Protein AF-A0A916LH03-F1 (afdb_monomer)

pLDDT: mean 71.25, std 9.36, range [44.16, 83.5]

Radius of gyration: 14.0 Å; Cα contacts (8 Å, |Δi|>4): 10; chains: 1; bounding box: 23×23×38 Å

Secondary structure (DSSP, 8-state):
-B-SS-B-----HHHHHHTTHHHHSTTS------SGGG-S---

Solvent-accessible surface area (backbone atoms only — not comparable to full-atom values): 3151 Å² total; per-residue (Å²): 89,79,65,92,86,50,76,50,84,88,75,61,73,71,58,46,62,73,69,45,48,65,72,76,55,59,87,56,84,85,77,91,75,81,75,75,82,69,71,88,74,83,130

Foldseek 3Di:
DCPPVDDDDDDDPVVCVVVVVCVVCVPPDDDDDDPPVPPPDDD

Structure (mmCIF, N/CA/C/O backbone):
data_AF-A0A916LH03-F1
#
_entry.id   AF-A0A916LH03-F1
#
loop_
_atom_site.group_PDB
_atom_site.id
_atom_site.type_symbol
_atom_site.label_atom_id
_atom_site.label_alt_id
_atom_site.label_comp_id
_atom_site.label_asym_id
_atom_site.label_entity_id
_atom_site.label_seq_id
_atom_site.pdbx_PDB_ins_code
_atom_site.Cartn_x
_atom_site.Cartn_y
_atom_site.Cartn_z
_atom_site.occupancy
_atom_site.B_iso_or_equiv
_atom_site.auth_seq_id
_atom_site.auth_comp_id
_atom_site.auth_asym_id
_atom_site.auth_atom_id
_atom_site.pdbx_PDB_model_num
ATOM 1 N N . MET A 1 1 ? 3.775 -9.300 5.712 1.00 65.50 1 MET A N 1
ATOM 2 C CA . MET A 1 1 ? 3.206 -9.871 6.949 1.00 65.50 1 MET A CA 1
ATOM 3 C C . MET A 1 1 ? 1.714 -9.966 6.754 1.00 65.50 1 MET A C 1
ATOM 5 O O . MET A 1 1 ? 1.098 -8.937 6.500 1.00 65.50 1 MET A O 1
ATOM 9 N N . ASP A 1 2 ? 1.167 -11.174 6.833 1.00 68.94 2 ASP A N 1
ATOM 10 C CA . ASP A 1 2 ? -0.233 -11.442 6.509 1.00 68.94 2 ASP A CA 1
ATOM 11 C C . ASP A 1 2 ? -1.023 -11.670 7.798 1.00 68.94 2 ASP A C 1
ATOM 13 O O . ASP A 1 2 ? -0.825 -12.659 8.502 1.00 68.94 2 ASP A O 1
ATOM 17 N N . TYR A 1 3 ? -1.922 -10.745 8.115 1.00 74.88 3 TYR A N 1
ATOM 18 C CA . TYR A 1 3 ? -2.747 -10.762 9.323 1.00 74.88 3 TYR A CA 1
ATOM 19 C C . TYR A 1 3 ? -4.182 -11.207 9.035 1.00 74.88 3 TYR A C 1
ATOM 21 O O . TYR A 1 3 ? -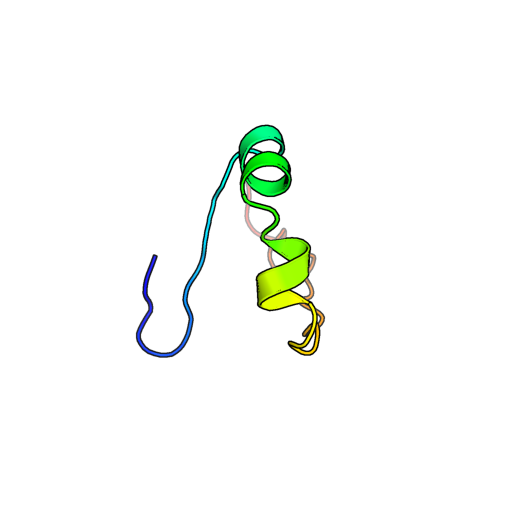5.104 -10.711 9.668 1.00 74.88 3 TYR A O 1
ATOM 29 N N . ARG A 1 4 ? -4.368 -12.138 8.084 1.00 72.94 4 ARG A N 1
ATOM 30 C CA . ARG A 1 4 ? -5.658 -12.600 7.518 1.00 72.94 4 ARG A CA 1
ATOM 31 C C . ARG A 1 4 ? -6.504 -11.506 6.860 1.00 72.94 4 ARG A C 1
ATOM 33 O O . ARG A 1 4 ? -6.873 -11.672 5.706 1.00 72.94 4 ARG A O 1
ATOM 40 N N . ASP A 1 5 ? -6.768 -10.417 7.565 1.00 78.50 5 ASP A N 1
ATOM 41 C CA . ASP A 1 5 ? -7.590 -9.290 7.128 1.00 78.50 5 ASP A CA 1
ATOM 42 C C . ASP A 1 5 ? -6.752 -8.149 6.528 1.00 78.50 5 ASP A C 1
ATOM 44 O O . ASP A 1 5 ? -7.257 -7.347 5.747 1.00 78.50 5 ASP A O 1
ATOM 48 N N . ILE A 1 6 ? -5.463 -8.062 6.883 1.00 79.06 6 ILE A N 1
ATOM 49 C CA . ILE A 1 6 ? -4.556 -6.990 6.448 1.00 79.06 6 ILE A CA 1
ATOM 50 C C . ILE A 1 6 ? -3.209 -7.586 6.034 1.00 79.06 6 ILE A C 1
ATOM 52 O O . ILE A 1 6 ? -2.644 -8.416 6.746 1.00 79.06 6 ILE A O 1
ATOM 56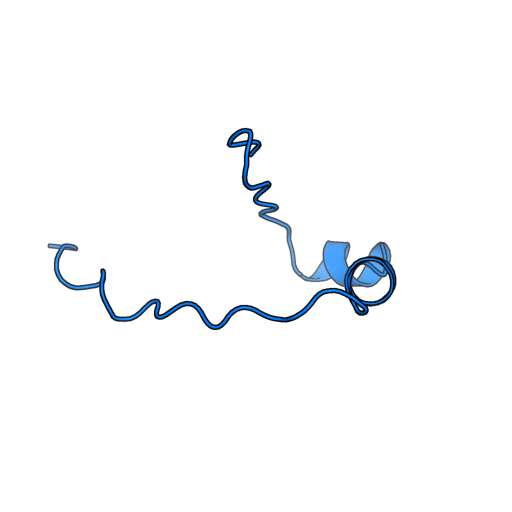 N N . VAL A 1 7 ? -2.668 -7.129 4.904 1.00 81.06 7 VAL A N 1
ATOM 57 C CA . VAL A 1 7 ? -1.318 -7.471 4.435 1.00 81.06 7 VAL A CA 1
ATOM 58 C C . VAL A 1 7 ? -0.424 -6.242 4.558 1.00 81.06 7 VAL A C 1
ATOM 60 O O . VAL A 1 7 ? -0.734 -5.183 4.021 1.00 81.06 7 VAL A O 1
ATOM 63 N N . VAL A 1 8 ? 0.697 -6.379 5.266 1.00 83.50 8 VAL A N 1
ATOM 64 C CA . VAL A 1 8 ? 1.688 -5.308 5.445 1.00 83.50 8 VAL A CA 1
ATOM 65 C C . VAL A 1 8 ? 2.953 -5.634 4.659 1.00 83.50 8 VAL A C 1
ATOM 67 O O . VAL A 1 8 ? 3.601 -6.658 4.910 1.00 83.50 8 VAL A O 1
ATOM 70 N N . HIS A 1 9 ? 3.337 -4.740 3.749 1.00 81.81 9 HIS A N 1
ATOM 71 C CA . HIS A 1 9 ? 4.603 -4.792 3.020 1.00 81.81 9 HIS A CA 1
ATOM 72 C C . HIS A 1 9 ? 5.583 -3.765 3.599 1.00 81.81 9 HIS A C 1
ATOM 74 O O . HIS A 1 9 ? 5.306 -2.569 3.586 1.00 81.81 9 HIS A O 1
ATOM 80 N N . ILE A 1 10 ? 6.737 -4.225 4.089 1.00 82.56 10 ILE A N 1
ATOM 81 C CA . ILE A 1 10 ? 7.874 -3.364 4.438 1.00 82.56 10 ILE A CA 1
ATOM 82 C C . ILE A 1 10 ? 8.907 -3.558 3.331 1.00 82.56 10 ILE A C 1
ATOM 84 O O . ILE A 1 10 ? 9.407 -4.666 3.149 1.00 82.56 10 ILE A O 1
ATOM 88 N N . GLN A 1 11 ? 9.179 -2.507 2.563 1.00 75.62 11 GLN A N 1
ATOM 89 C CA . GLN A 1 11 ? 10.048 -2.557 1.388 1.00 75.62 11 GLN A CA 1
ATOM 90 C C . GLN A 1 11 ? 10.966 -1.330 1.356 1.00 75.62 11 GLN A C 1
ATOM 92 O O . GLN A 1 11 ? 10.600 -0.266 1.857 1.00 75.62 11 GLN A O 1
ATOM 97 N N . HIS A 1 12 ? 12.150 -1.469 0.754 1.00 80.56 12 HIS A N 1
ATOM 98 C CA . HIS A 1 12 ? 12.991 -0.325 0.409 1.00 80.56 12 HIS A CA 1
ATOM 99 C C . HIS A 1 12 ? 12.349 0.536 -0.688 1.00 80.56 12 HIS A C 1
ATOM 101 O O . HIS A 1 12 ? 11.681 0.038 -1.594 1.00 80.56 12 HIS A O 1
ATOM 107 N N . GLN A 1 13 ? 12.572 1.850 -0.606 1.00 75.31 13 GLN A N 1
ATOM 108 C CA . GLN A 1 13 ? 11.971 2.832 -1.518 1.00 75.31 13 GLN A CA 1
ATOM 109 C C . GLN A 1 13 ? 12.405 2.612 -2.977 1.00 75.31 13 GLN A C 1
ATOM 111 O O . GLN A 1 13 ? 11.596 2.791 -3.887 1.00 75.31 13 GLN A O 1
ATOM 116 N N . ASP A 1 14 ? 13.640 2.153 -3.186 1.00 74.50 14 ASP A N 1
ATOM 117 C CA . ASP A 1 14 ? 14.205 1.899 -4.514 1.00 74.50 14 ASP A CA 1
ATOM 118 C C . ASP A 1 14 ? 13.493 0.738 -5.232 1.00 74.50 14 ASP A C 1
ATOM 120 O O . ASP A 1 14 ? 13.162 0.835 -6.416 1.00 74.50 14 ASP A O 1
ATO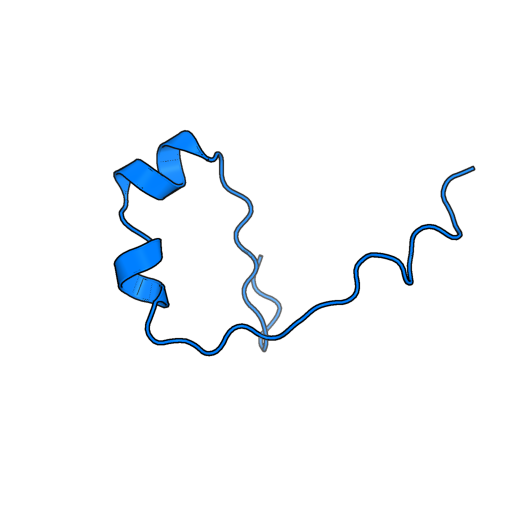M 124 N N . ASP A 1 15 ? 13.152 -0.325 -4.496 1.00 68.00 15 ASP A N 1
ATOM 125 C CA . ASP A 1 15 ? 12.441 -1.486 -5.042 1.00 68.00 15 ASP A CA 1
ATOM 126 C C . ASP A 1 15 ? 10.971 -1.158 -5.356 1.00 68.00 15 ASP A C 1
ATOM 128 O O . ASP A 1 15 ? 10.409 -1.652 -6.335 1.00 68.00 15 ASP A 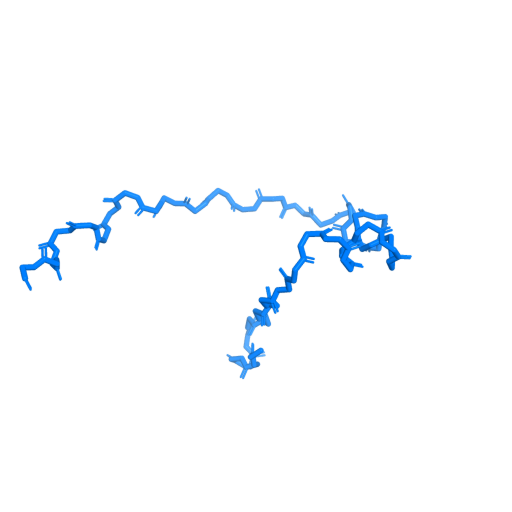O 1
ATOM 132 N N . ARG A 1 16 ? 10.341 -0.277 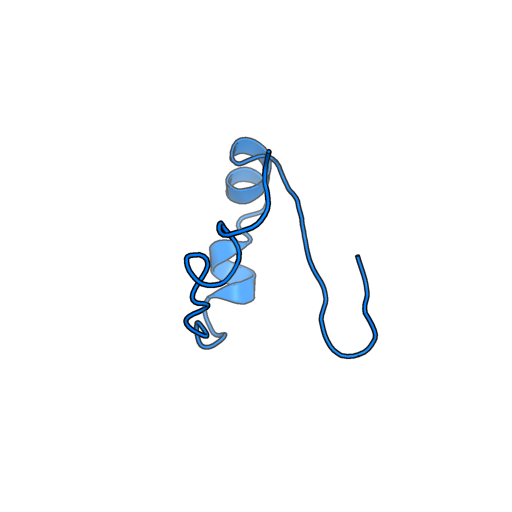-4.566 1.00 69.56 16 ARG A N 1
ATOM 133 C CA . ARG A 1 16 ? 8.942 0.144 -4.765 1.00 69.56 16 ARG A CA 1
ATOM 134 C C . ARG A 1 16 ? 8.727 0.792 -6.134 1.00 69.56 16 ARG A C 1
ATOM 136 O O . ARG A 1 16 ? 7.718 0.528 -6.790 1.00 69.56 16 ARG A O 1
ATOM 143 N N . ASN A 1 17 ? 9.687 1.612 -6.562 1.00 66.38 17 ASN A N 1
ATOM 144 C CA . ASN A 1 17 ? 9.657 2.275 -7.863 1.00 66.38 17 ASN A CA 1
ATOM 145 C C . ASN A 1 17 ? 9.954 1.291 -9.006 1.00 66.38 17 ASN A C 1
ATOM 147 O O . ASN A 1 17 ? 9.287 1.317 -10.039 1.00 66.38 17 ASN A O 1
ATOM 151 N N . PHE A 1 18 ? 10.899 0.368 -8.797 1.00 67.94 18 PHE A N 1
ATOM 152 C CA . PHE A 1 18 ? 11.282 -0.632 -9.795 1.00 67.94 18 PHE A CA 1
ATOM 153 C C . PHE A 1 18 ? 10.121 -1.561 -10.193 1.00 67.94 18 PHE A C 1
ATOM 155 O O . PHE A 1 18 ? 9.958 -1.879 -11.370 1.00 67.94 18 PHE A O 1
ATOM 162 N N . TYR A 1 19 ? 9.273 -1.949 -9.235 1.00 65.94 19 TYR A N 1
ATOM 163 C CA . TYR A 1 19 ? 8.118 -2.823 -9.480 1.00 65.94 19 TYR A CA 1
ATOM 164 C C . TYR A 1 19 ? 6.808 -2.076 -9.794 1.00 65.94 19 TYR A C 1
ATOM 166 O O . TYR A 1 19 ? 5.767 -2.716 -9.943 1.00 65.94 19 TYR A O 1
ATOM 174 N N . ALA A 1 20 ? 6.836 -0.741 -9.899 1.00 73.19 20 ALA A N 1
ATOM 175 C CA . ALA A 1 20 ? 5.672 0.097 -10.201 1.00 73.19 20 ALA A CA 1
ATOM 176 C C . ALA A 1 20 ? 4.434 -0.198 -9.320 1.00 73.19 20 ALA A C 1
ATOM 178 O O . ALA A 1 20 ? 3.295 -0.156 -9.797 1.00 73.19 20 ALA A O 1
ATOM 179 N N . LEU A 1 21 ? 4.644 -0.485 -8.026 1.00 69.38 21 LEU A N 1
ATOM 180 C CA . LEU A 1 21 ? 3.562 -0.850 -7.100 1.00 69.38 21 LEU A CA 1
ATOM 181 C C . LEU A 1 21 ? 2.500 0.254 -6.977 1.00 69.38 21 LEU A C 1
ATOM 183 O O . LEU A 1 21 ? 1.325 -0.063 -6.822 1.00 69.38 21 LEU A O 1
ATOM 187 N N . ASP A 1 22 ? 2.878 1.529 -7.115 1.00 68.00 22 ASP A N 1
ATOM 188 C CA . ASP A 1 22 ? 1.932 2.658 -7.130 1.00 68.00 22 ASP A CA 1
ATOM 189 C C . ASP A 1 22 ? 0.857 2.524 -8.216 1.00 68.00 22 ASP A C 1
ATOM 191 O O . ASP A 1 22 ? -0.276 2.947 -8.014 1.00 68.00 22 ASP A O 1
ATOM 195 N N . ARG A 1 23 ? 1.178 1.904 -9.358 1.00 72.75 23 ARG A N 1
ATOM 196 C CA . ARG A 1 23 ? 0.203 1.680 -10.432 1.00 72.75 23 ARG A CA 1
ATOM 197 C C . ARG A 1 23 ? -0.714 0.496 -10.139 1.00 72.75 23 ARG A C 1
ATOM 199 O O . ARG A 1 23 ? -1.864 0.516 -10.553 1.00 72.75 23 ARG A O 1
ATOM 206 N N . LEU A 1 24 ? -0.207 -0.529 -9.457 1.00 69.44 24 LEU A N 1
ATOM 207 C CA . LEU A 1 24 ? -0.971 -1.734 -9.133 1.00 69.44 24 LEU A CA 1
ATOM 208 C C . LEU A 1 24 ? -1.978 -1.486 -8.000 1.00 69.44 24 LEU A C 1
ATOM 210 O O . LEU A 1 24 ? -3.088 -2.004 -8.044 1.00 69.44 24 LEU A O 1
ATOM 214 N N . TRP A 1 25 ? -1.589 -0.687 -7.005 1.00 69.25 25 TRP A N 1
ATOM 215 C CA . TRP A 1 25 ? -2.397 -0.386 -5.817 1.00 69.25 25 TRP A CA 1
ATOM 216 C C . TRP A 1 25 ? -3.043 1.008 -5.854 1.00 69.25 25 TRP A C 1
ATOM 218 O O . TRP A 1 25 ? -3.687 1.409 -4.888 1.00 69.25 25 TRP A O 1
ATOM 228 N N . GLY A 1 26 ? -2.875 1.753 -6.951 1.00 69.25 26 GLY A N 1
ATOM 229 C CA . GLY A 1 26 ? -3.330 3.142 -7.080 1.00 69.25 26 GLY A CA 1
ATOM 230 C C . GLY A 1 26 ? -4.850 3.326 -7.077 1.00 69.25 26 GLY A C 1
ATOM 231 O O . GLY A 1 26 ? -5.326 4.395 -6.709 1.00 69.25 26 GLY A O 1
ATOM 232 N N . ASP A 1 27 ? -5.614 2.290 -7.433 1.00 77.88 27 ASP A N 1
ATOM 233 C CA . ASP A 1 27 ? -7.084 2.310 -7.402 1.00 77.88 27 ASP A CA 1
ATOM 234 C C . ASP A 1 27 ? -7.665 2.075 -5.992 1.00 77.88 27 ASP A C 1
ATOM 236 O O . ASP A 1 27 ? -8.873 2.207 -5.780 1.00 77.88 27 ASP A O 1
ATOM 240 N N . CYS A 1 28 ? -6.834 1.721 -5.006 1.00 79.38 28 CYS A N 1
ATOM 241 C CA . CYS A 1 28 ? -7.292 1.482 -3.641 1.00 79.38 28 CYS A CA 1
ATOM 242 C C . CYS A 1 28 ? -7.425 2.797 -2.846 1.00 79.38 28 CYS A C 1
ATOM 244 O O . CYS A 1 28 ? -6.523 3.637 -2.880 1.00 79.38 28 CYS A O 1
ATOM 246 N N . PRO A 1 29 ? -8.512 2.984 -2.071 1.00 79.56 29 PRO A N 1
ATOM 247 C CA . PRO A 1 29 ? -8.683 4.173 -1.244 1.00 79.56 29 PRO A CA 1
ATOM 248 C C . PRO A 1 29 ? -7.634 4.224 -0.127 1.00 79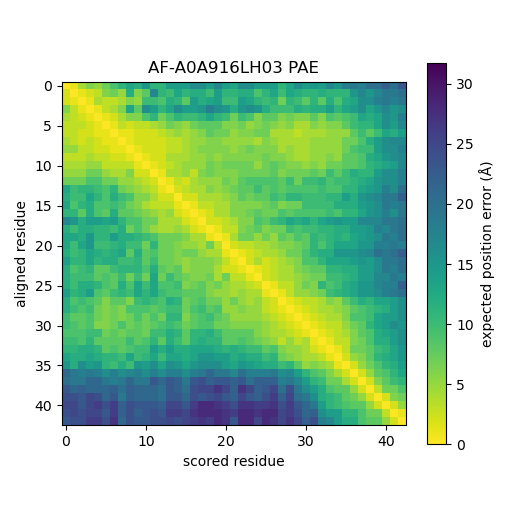.56 29 PRO A C 1
ATOM 250 O O . PRO A 1 29 ? -7.428 3.253 0.604 1.00 79.56 29 PRO A O 1
ATOM 253 N N . VAL A 1 30 ? -6.996 5.385 0.034 1.00 81.50 30 VAL A N 1
ATOM 254 C CA . VAL A 1 30 ? -6.021 5.615 1.105 1.00 81.50 30 VAL A CA 1
ATOM 255 C C . VAL A 1 30 ? -6.764 5.838 2.418 1.00 81.50 30 VAL A C 1
ATOM 257 O O . VAL A 1 30 ? -7.464 6.836 2.587 1.00 81.50 30 VAL A O 1
ATOM 260 N N . VAL A 1 31 ? -6.606 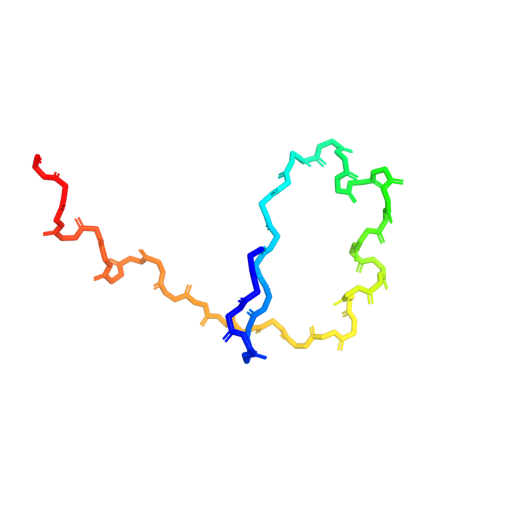4.908 3.358 1.00 80.88 31 VAL A N 1
ATOM 261 C CA . VAL A 1 31 ? -7.153 5.039 4.712 1.00 80.88 31 VAL A CA 1
ATOM 262 C C . VAL A 1 31 ? -6.172 5.861 5.556 1.00 80.88 31 VAL A C 1
ATOM 264 O O . VAL A 1 31 ? -5.032 5.425 5.734 1.00 80.88 31 VAL A O 1
ATOM 267 N N . PRO A 1 32 ? -6.564 7.042 6.073 1.00 78.69 32 PRO A N 1
ATOM 268 C CA . PRO A 1 32 ? -5.695 7.833 6.933 1.00 78.69 32 PRO A CA 1
ATOM 269 C C . PRO A 1 32 ? -5.476 7.095 8.258 1.00 78.69 32 PRO A C 1
ATOM 271 O O . PRO A 1 32 ? -6.426 6.796 8.980 1.00 78.69 32 PRO A O 1
ATOM 274 N N . VAL A 1 33 ? -4.216 6.805 8.573 1.00 77.94 33 VAL A N 1
ATOM 275 C CA . VAL A 1 33 ? -3.798 6.228 9.855 1.00 77.94 33 VAL A CA 1
ATOM 276 C C . VAL A 1 33 ? -3.109 7.314 10.667 1.00 77.94 33 VAL A C 1
ATOM 278 O O . VAL A 1 33 ? -2.126 7.904 10.218 1.00 77.94 33 VAL A O 1
ATOM 281 N N . ASP A 1 34 ? -3.620 7.570 11.869 1.00 79.44 34 ASP A N 1
ATOM 282 C CA . ASP A 1 34 ? -2.958 8.433 12.841 1.00 79.44 34 ASP A CA 1
ATOM 283 C C . ASP A 1 34 ? -1.820 7.656 13.519 1.00 79.44 34 ASP A C 1
ATOM 285 O O . ASP A 1 34 ? -2.043 6.736 14.308 1.00 79.44 34 ASP A O 1
ATOM 289 N N . LEU A 1 35 ? -0.584 8.020 13.178 1.00 74.12 35 LEU A N 1
ATOM 290 C CA . LEU A 1 35 ? 0.633 7.433 13.744 1.00 74.12 35 LEU A CA 1
ATOM 291 C C . LEU A 1 35 ? 1.092 8.146 15.033 1.00 74.12 35 LEU A C 1
ATOM 293 O O . LEU A 1 35 ? 1.989 7.654 15.714 1.00 74.12 35 LEU A O 1
ATOM 297 N N . SER A 1 36 ? 0.482 9.282 15.390 1.00 73.56 36 SER A N 1
ATOM 298 C CA . SER A 1 36 ? 0.798 10.071 16.587 1.00 73.56 36 SER A CA 1
ATOM 299 C C . SER A 1 36 ? 0.204 9.475 17.865 1.00 73.56 36 SER A C 1
ATOM 301 O O . SER A 1 36 ? 0.670 9.791 18.959 1.00 73.56 36 SER A O 1
ATOM 303 N N . ALA A 1 37 ? -0.815 8.622 17.760 1.00 61.09 37 ALA A N 1
ATOM 304 C CA . ALA A 1 37 ? -1.501 8.062 18.924 1.00 61.09 37 ALA A CA 1
ATOM 305 C C . ALA A 1 37 ? -0.641 7.089 19.762 1.00 61.09 37 ALA A C 1
ATOM 307 O O . ALA A 1 37 ? -0.993 6.810 20.906 1.00 61.09 37 ALA A O 1
ATOM 308 N N . ASN A 1 38 ? 0.484 6.583 19.232 1.00 58.19 38 ASN A N 1
ATOM 309 C CA . ASN A 1 38 ? 1.282 5.530 19.879 1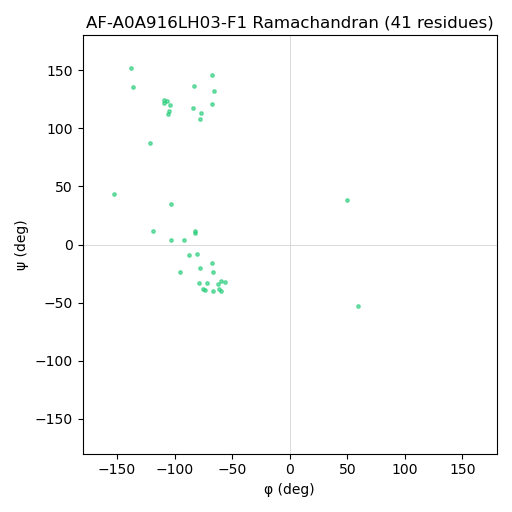.00 58.19 38 ASN A CA 1
ATOM 310 C C . ASN A 1 38 ? 2.732 5.925 20.234 1.00 58.19 38 ASN A C 1
ATOM 312 O O . ASN A 1 38 ? 3.527 5.072 20.617 1.00 58.19 38 ASN A O 1
ATOM 316 N N . SER A 1 39 ? 3.102 7.209 20.162 1.00 55.75 39 SER A N 1
ATOM 317 C CA . SER A 1 39 ? 4.422 7.690 20.618 1.00 55.75 39 SER A CA 1
ATOM 318 C C . SER A 1 39 ? 4.503 7.936 22.135 1.00 55.75 39 SER A C 1
ATOM 320 O O . SER A 1 39 ? 5.486 8.490 22.619 1.00 55.75 39 SER A O 1
ATOM 322 N N . ALA A 1 40 ? 3.495 7.515 22.907 1.00 56.59 40 ALA A N 1
ATOM 323 C CA . ALA A 1 40 ? 3.438 7.681 24.363 1.00 56.59 40 ALA A CA 1
ATOM 324 C C . ALA A 1 40 ? 4.216 6.609 25.166 1.00 56.59 40 ALA A C 1
ATOM 326 O O . ALA A 1 40 ? 4.050 6.523 26.3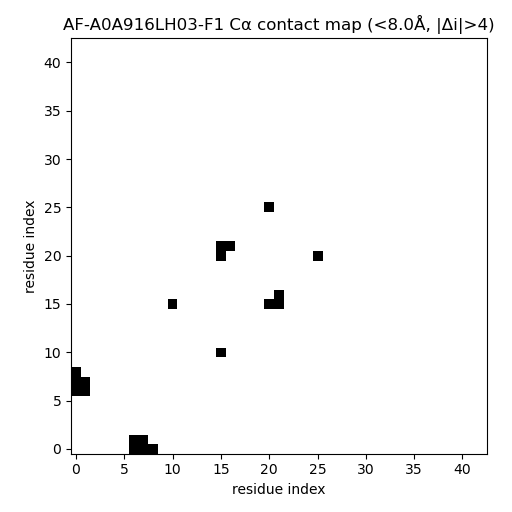81 1.00 56.59 40 ALA A O 1
ATOM 327 N N . GLY A 1 41 ? 5.059 5.787 24.527 1.00 53.09 41 GLY A N 1
ATOM 328 C CA . GLY A 1 41 ? 5.691 4.638 25.188 1.00 53.09 41 GLY A CA 1
ATOM 329 C C . GLY A 1 41 ? 7.044 4.205 24.627 1.00 53.09 41 GLY A C 1
ATOM 330 O O . GLY A 1 41 ? 7.265 3.010 24.470 1.00 53.09 41 GLY A O 1
ATOM 331 N N . ALA A 1 42 ? 7.944 5.143 24.332 1.00 48.31 42 ALA A N 1
ATOM 332 C CA . ALA A 1 42 ? 9.366 4.837 24.159 1.00 48.31 42 ALA A CA 1
ATOM 333 C C . ALA A 1 42 ? 10.178 5.659 25.174 1.00 48.31 42 ALA A C 1
ATOM 335 O O . ALA A 1 42 ? 10.571 6.793 24.899 1.00 48.31 42 ALA A O 1
ATOM 336 N N . GLN A 1 43 ? 10.327 5.089 26.373 1.00 44.16 43 GLN A N 1
ATOM 337 C CA . GLN A 1 43 ? 11.396 5.391 27.330 1.00 44.16 43 GLN A CA 1
ATOM 338 C C . GLN A 1 43 ? 12.506 4.363 27.129 1.00 44.16 43 GLN A C 1
ATOM 340 O O . GLN A 1 43 ? 12.150 3.186 26.884 1.00 44.16 43 GLN A O 1
#

Mean predicted aligned error: 10.12 Å

InterPro domains:
  IPR043519 Nucleotidyltransferase superfamily [G3DSA:3.30.460.10] (1-29)
  IPR043519 Nucleotidyltransferase superfamily [SSF81301] (1-35)

Sequence (43 aa):
MDYRDIVVHIQHQDDRNFYALDRLWGDCPVVPVDLSANSAGAQ

Organism: Mycobacterium tuberculosis (NCBI:txid1773)